Protein AF-A0A1I1CGH8-F1 (afdb_monomer_lite)

pLDDT: mean 84.09, std 14.71, range [38.91, 96.44]

Radius of gyration: 12.25 Å; chains: 1; bounding box: 30×21×41 Å

Sequence (57 aa):
MTTPASTLTQKQRLAIFEEGRTAAIEGSRLFSNPYLRDDGDQRLLCWVDGYRSVVSR

Foldseek 3Di:
DDDPPDDDDPVLLVVLLCQLLVCLVVVHDLVVRPCPPPPDVSSNVSSPNSNCVRVVD

Secondary structure (DSSP, 8-state):
--PPP-PPPHHHHHHHHHHHHHHHHTT--GGG-TTTT-S-HHHHHHHHHHHHHHHT-

Structure (mmCIF, N/CA/C/O backbone):
data_AF-A0A1I1CGH8-F1
#
_entry.id   AF-A0A1I1CGH8-F1
#
loop_
_atom_site.group_PDB
_atom_site.id
_atom_site.type_symbol
_atom_site.label_atom_id
_atom_site.label_alt_id
_atom_site.label_comp_id
_atom_site.label_asym_id
_atom_site.label_entity_id
_atom_site.label_seq_id
_atom_site.pdbx_PDB_ins_code
_atom_site.Cartn_x
_atom_site.Cartn_y
_atom_site.Cartn_z
_atom_site.occupancy
_atom_site.B_iso_or_equiv
_atom_site.auth_seq_id
_a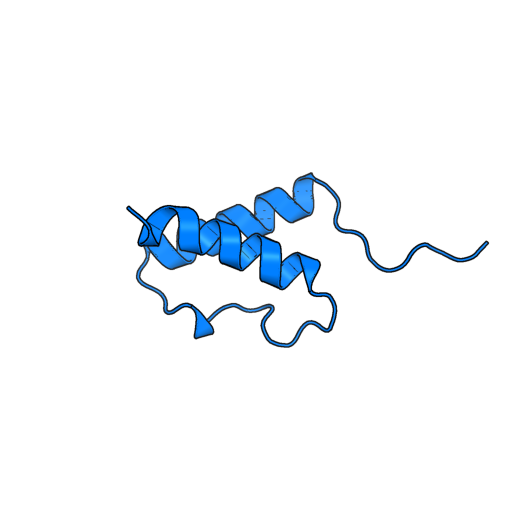tom_site.auth_comp_id
_atom_site.auth_asym_id
_atom_site.auth_atom_id
_atom_site.pdbx_PDB_model_num
ATOM 1 N N . MET A 1 1 ? -20.416 -1.161 27.498 1.00 38.91 1 MET A N 1
ATOM 2 C CA . MET A 1 1 ? -19.748 -0.352 26.459 1.00 38.91 1 MET A CA 1
ATOM 3 C C . MET A 1 1 ? -18.976 -1.311 25.574 1.00 38.91 1 MET A C 1
ATOM 5 O O . MET A 1 1 ? -17.936 -1.801 25.987 1.00 38.91 1 MET A O 1
ATOM 9 N N . THR A 1 2 ? -19.547 -1.689 24.436 1.00 42.88 2 THR A N 1
ATOM 10 C CA . THR A 1 2 ? -18.928 -2.605 23.472 1.00 42.88 2 THR A CA 1
ATOM 11 C C . THR A 1 2 ? -17.968 -1.782 22.621 1.00 42.88 2 THR A C 1
ATOM 13 O O . THR A 1 2 ? -18.403 -0.916 21.866 1.00 42.88 2 THR A O 1
ATOM 16 N N . THR A 1 3 ? -16.666 -1.971 22.806 1.00 47.28 3 THR A N 1
ATOM 17 C CA . THR A 1 3 ? -15.622 -1.338 21.992 1.00 47.28 3 THR A CA 1
ATOM 18 C C . THR A 1 3 ? -15.903 -1.660 20.518 1.00 47.28 3 THR A C 1
ATOM 20 O O . THR A 1 3 ? -16.010 -2.846 20.198 1.00 47.28 3 THR A O 1
ATOM 23 N N . PRO A 1 4 ? -16.083 -0.680 19.610 1.00 51.06 4 PRO A N 1
ATOM 24 C CA . PRO A 1 4 ? -16.281 -1.003 18.204 1.00 51.06 4 PRO A CA 1
ATOM 25 C C . PRO A 1 4 ? -15.016 -1.693 17.696 1.00 51.06 4 PRO A C 1
ATOM 27 O O . PRO A 1 4 ? -13.905 -1.201 17.897 1.00 51.06 4 PRO A O 1
ATOM 30 N N . ALA A 1 5 ? -15.197 -2.864 17.092 1.00 56.28 5 ALA A N 1
ATOM 31 C CA . ALA A 1 5 ? -14.131 -3.673 16.532 1.00 56.28 5 ALA A CA 1
ATOM 32 C C . ALA A 1 5 ? -13.178 -2.818 15.668 1.00 56.28 5 ALA A C 1
ATOM 34 O O . ALA A 1 5 ? -13.590 -2.185 14.696 1.00 56.28 5 ALA A O 1
ATOM 35 N N . SER A 1 6 ? -11.909 -2.779 16.079 1.00 64.94 6 SER A N 1
ATOM 36 C CA . SER A 1 6 ? -10.699 -2.631 15.259 1.00 64.94 6 SER A CA 1
ATOM 37 C C . SER A 1 6 ? -10.776 -1.728 14.016 1.00 64.94 6 SER A C 1
ATOM 39 O O . SER A 1 6 ? -10.361 -2.126 12.931 1.00 64.94 6 SER A O 1
ATOM 41 N N . THR A 1 7 ? -11.282 -0.500 14.139 1.00 78.31 7 THR A N 1
ATOM 42 C CA . THR A 1 7 ? -11.289 0.457 13.020 1.00 78.31 7 THR A CA 1
ATOM 43 C C . THR A 1 7 ? -9.962 1.215 12.962 1.00 78.31 7 THR A C 1
ATOM 45 O O . THR A 1 7 ? -9.570 1.856 13.937 1.00 78.31 7 THR A O 1
ATOM 48 N N . LEU A 1 8 ? -9.270 1.171 11.818 1.00 83.38 8 LEU A N 1
ATOM 49 C CA . LEU A 1 8 ? -8.023 1.918 11.624 1.00 83.38 8 LEU A CA 1
ATOM 50 C C . LEU A 1 8 ? -8.280 3.425 11.643 1.00 83.38 8 LEU A C 1
ATOM 52 O O . LEU A 1 8 ? -9.183 3.913 10.954 1.00 83.38 8 LEU A O 1
ATOM 56 N N . THR A 1 9 ? -7.425 4.167 12.345 1.00 90.19 9 THR A N 1
ATOM 57 C CA . THR A 1 9 ? -7.377 5.633 12.252 1.00 90.19 9 THR A CA 1
ATOM 58 C C . THR A 1 9 ? -6.934 6.077 10.857 1.00 90.19 9 THR A C 1
ATOM 60 O O . THR A 1 9 ? -6.240 5.345 10.150 1.00 90.19 9 THR A O 1
ATOM 63 N N . GLN A 1 10 ? -7.266 7.310 10.464 1.00 89.25 10 GLN A N 1
ATOM 64 C CA . GLN A 1 10 ? -6.841 7.868 9.174 1.00 89.25 10 GLN A CA 1
ATOM 65 C C . GLN A 1 10 ? -5.315 7.830 8.993 1.00 89.25 10 GLN A C 1
ATOM 67 O O . GLN A 1 10 ? -4.833 7.469 7.923 1.00 89.25 10 GLN A O 1
ATOM 72 N N . LYS A 1 11 ? -4.554 8.130 10.054 1.00 92.44 11 LYS A N 1
ATOM 73 C CA . LYS A 1 11 ? -3.087 8.074 10.030 1.00 92.44 11 LYS A CA 1
ATOM 74 C C . LYS A 1 11 ? -2.570 6.658 9.759 1.00 92.44 11 LYS A C 1
ATOM 76 O O . LYS A 1 11 ? -1.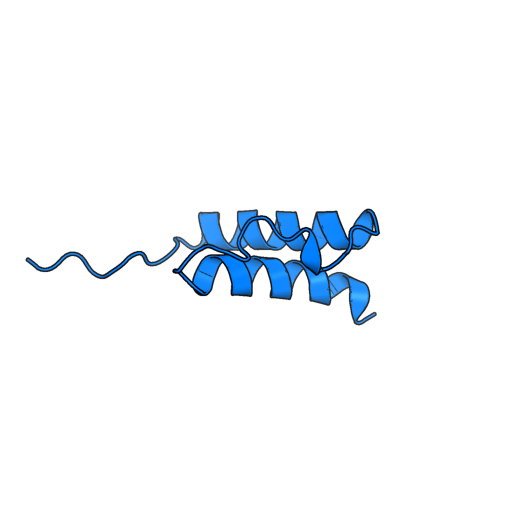652 6.493 8.966 1.00 92.44 11 LYS A O 1
ATOM 81 N N . GLN A 1 12 ? -3.170 5.641 10.381 1.00 91.62 12 GLN A N 1
ATOM 82 C CA . GLN A 1 12 ? -2.796 4.242 10.143 1.00 91.62 12 GLN A CA 1
ATOM 83 C C . GLN A 1 12 ? -3.137 3.798 8.720 1.00 91.62 12 GLN A C 1
ATOM 85 O O . GLN A 1 12 ? -2.330 3.127 8.090 1.00 91.62 12 GLN A O 1
ATOM 90 N N . ARG A 1 13 ? -4.299 4.204 8.193 1.00 92.25 13 ARG A N 1
ATOM 91 C CA . ARG A 1 13 ? -4.684 3.904 6.805 1.00 92.25 13 ARG A CA 1
ATOM 92 C C . ARG A 1 13 ? -3.697 4.497 5.80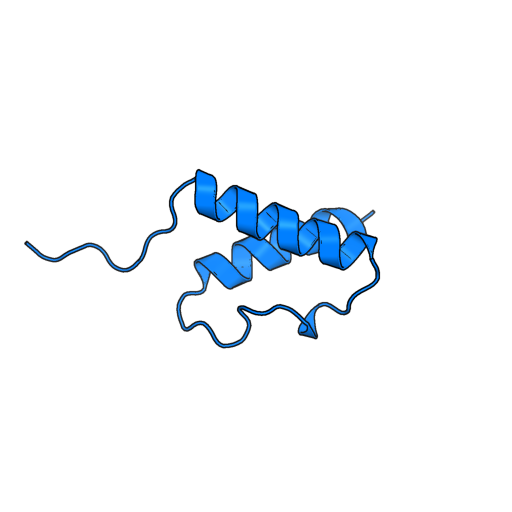2 1.00 92.25 13 ARG A C 1
ATOM 94 O O . ARG A 1 13 ? -3.290 3.797 4.885 1.00 92.25 13 ARG A O 1
ATOM 101 N N . LEU A 1 14 ? -3.296 5.756 5.999 1.00 94.12 14 LEU A N 1
ATOM 102 C CA . LEU A 1 14 ? -2.316 6.429 5.141 1.00 94.12 14 LEU A CA 1
ATOM 103 C C . LEU A 1 14 ? -0.946 5.748 5.186 1.00 94.12 14 LEU A C 1
ATOM 105 O O . LEU A 1 14 ? -0.380 5.493 4.131 1.00 94.12 14 LEU A O 1
ATOM 109 N N . ALA A 1 15 ? -0.453 5.394 6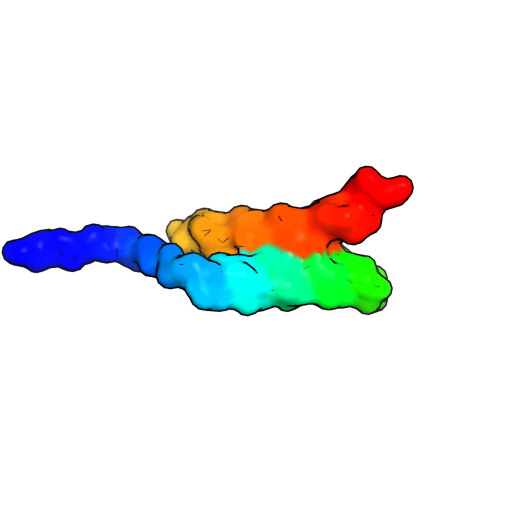.375 1.00 95.06 15 ALA A N 1
ATOM 110 C CA . ALA A 1 15 ? 0.822 4.687 6.505 1.00 95.06 15 ALA A CA 1
ATOM 111 C C . ALA A 1 15 ? 0.806 3.346 5.747 1.00 95.06 15 ALA A C 1
ATOM 113 O O . ALA A 1 15 ? 1.680 3.078 4.931 1.00 95.06 15 ALA A O 1
ATOM 114 N N . ILE A 1 16 ? -0.251 2.552 5.933 1.00 94.81 16 ILE A N 1
ATOM 115 C CA . ILE A 1 16 ? -0.408 1.250 5.272 1.00 94.81 16 ILE A CA 1
ATOM 116 C C . ILE A 1 16 ? -0.552 1.401 3.749 1.00 94.81 16 ILE A C 1
ATOM 118 O O . ILE A 1 16 ? -0.018 0.598 2.982 1.00 94.81 16 ILE A O 1
ATOM 122 N N . PHE A 1 17 ? -1.251 2.440 3.293 1.00 95.31 17 PHE A N 1
ATOM 123 C CA . PHE A 1 17 ? -1.339 2.775 1.874 1.00 95.31 17 PHE A CA 1
ATOM 124 C C . PHE A 1 17 ? 0.041 3.119 1.290 1.00 95.31 17 PHE A C 1
ATOM 126 O O . PHE A 1 17 ? 0.404 2.631 0.220 1.00 95.31 17 PHE A O 1
ATOM 133 N N . GLU A 1 18 ? 0.835 3.935 1.986 1.00 96.44 18 GLU A N 1
ATOM 134 C CA . GLU A 1 18 ? 2.189 4.288 1.548 1.00 96.44 18 GLU A CA 1
ATOM 135 C C . GLU A 1 18 ? 3.126 3.078 1.507 1.00 96.44 18 GLU A C 1
ATOM 137 O O . GLU A 1 18 ? 3.926 2.973 0.573 1.00 96.44 18 GLU A O 1
ATOM 142 N N . GLU A 1 19 ? 2.992 2.139 2.446 1.00 95.25 19 GLU A N 1
ATOM 143 C CA . GLU A 1 19 ? 3.717 0.865 2.420 1.00 95.25 19 GLU A CA 1
ATOM 144 C C . GLU A 1 19 ? 3.392 0.066 1.152 1.00 95.25 19 GLU A C 1
ATOM 146 O O . GLU A 1 19 ? 4.301 -0.364 0.439 1.00 95.25 19 GLU A O 1
ATOM 151 N N . GLY A 1 20 ? 2.106 -0.078 0.816 1.00 95.00 20 GLY A N 1
ATOM 152 C CA . GLY A 1 20 ? 1.685 -0.774 -0.401 1.00 95.00 20 GLY A CA 1
ATOM 153 C C . GLY A 1 20 ? 2.181 -0.097 -1.672 1.00 95.00 20 GLY A C 1
ATOM 154 O O . GLY A 1 20 ? 2.700 -0.756 -2.575 1.00 95.00 20 GLY A O 1
ATOM 155 N N . ARG A 1 21 ? 2.097 1.236 -1.720 1.00 95.38 21 ARG A N 1
ATOM 156 C CA . ARG A 1 21 ? 2.618 2.038 -2.833 1.00 95.38 21 ARG A CA 1
ATOM 157 C C . ARG A 1 21 ? 4.124 1.844 -3.011 1.00 95.38 21 ARG A C 1
ATOM 159 O O . ARG A 1 21 ? 4.587 1.666 -4.133 1.00 95.38 21 ARG A O 1
ATOM 166 N N . THR A 1 22 ? 4.877 1.865 -1.914 1.00 95.81 22 THR A N 1
ATOM 167 C CA . THR A 1 22 ? 6.335 1.680 -1.924 1.00 95.81 22 THR A CA 1
ATOM 168 C C . THR A 1 22 ? 6.699 0.284 -2.416 1.00 95.81 22 THR A C 1
ATOM 170 O O . THR A 1 22 ? 7.513 0.159 -3.324 1.00 95.81 22 THR A O 1
ATOM 173 N N . ALA A 1 23 ? 6.010 -0.750 -1.929 1.00 94.56 23 ALA A N 1
ATOM 174 C CA . ALA A 1 23 ? 6.223 -2.118 -2.389 1.00 94.56 23 ALA A CA 1
ATOM 175 C C . ALA A 1 23 ? 5.998 -2.274 -3.906 1.00 94.56 23 ALA A C 1
ATOM 177 O O . ALA A 1 23 ? 6.759 -2.978 -4.569 1.00 94.56 23 ALA A O 1
ATOM 178 N N . ALA A 1 24 ? 4.990 -1.602 -4.474 1.00 93.88 24 ALA A N 1
ATOM 179 C CA . ALA A 1 24 ? 4.772 -1.597 -5.921 1.00 93.88 24 ALA A CA 1
ATOM 180 C C . ALA A 1 24 ? 5.899 -0.891 -6.689 1.00 93.88 24 ALA A C 1
ATOM 182 O O . ALA A 1 24 ? 6.352 -1.406 -7.709 1.00 93.88 24 ALA A O 1
ATOM 183 N N . ILE A 1 25 ? 6.370 0.259 -6.194 1.00 93.75 25 ILE A N 1
ATOM 184 C CA . ILE A 1 25 ? 7.487 1.011 -6.794 1.00 93.75 25 ILE A CA 1
ATOM 185 C C . ILE A 1 25 ? 8.769 0.171 -6.807 1.00 93.75 25 ILE A C 1
ATOM 187 O O . ILE A 1 25 ? 9.502 0.181 -7.791 1.00 93.75 25 ILE A O 1
ATOM 191 N N . GLU A 1 26 ? 9.020 -0.590 -5.742 1.00 93.88 26 GLU A N 1
ATOM 192 C CA . GLU A 1 26 ? 10.181 -1.479 -5.626 1.00 93.88 26 GLU A CA 1
ATOM 193 C C . GLU A 1 26 ? 10.051 -2.772 -6.454 1.00 93.88 26 GLU A C 1
ATOM 195 O O . GLU A 1 26 ? 10.980 -3.577 -6.498 1.00 93.88 26 GLU A O 1
ATOM 200 N N . GLY A 1 27 ? 8.912 -2.999 -7.118 1.00 90.81 27 GLY A N 1
ATOM 201 C CA . GLY A 1 27 ? 8.667 -4.207 -7.909 1.00 90.81 27 GLY A CA 1
ATOM 202 C C . GLY A 1 27 ? 8.396 -5.458 -7.066 1.00 90.81 27 GLY A C 1
ATOM 203 O O . GLY A 1 27 ? 8.456 -6.579 -7.580 1.00 90.81 27 GLY A O 1
ATOM 204 N N . SER A 1 28 ? 8.074 -5.294 -5.778 1.00 92.12 28 SER A N 1
ATOM 205 C CA . SER A 1 28 ? 7.629 -6.404 -4.931 1.00 92.12 28 SER A CA 1
ATOM 206 C C . SER A 1 28 ? 6.321 -6.984 -5.463 1.00 92.12 28 SER A C 1
ATOM 208 O 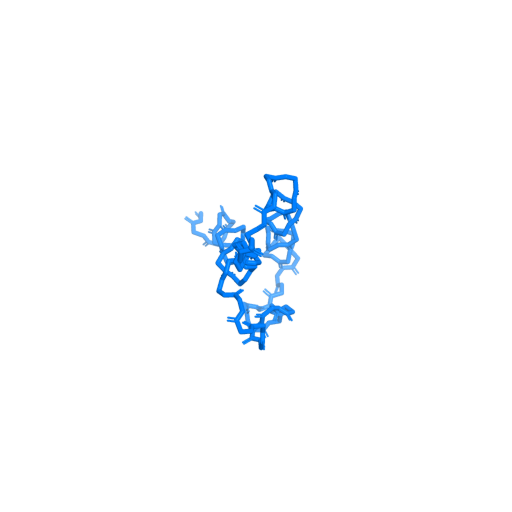O . SER A 1 28 ? 5.523 -6.286 -6.083 1.00 92.12 28 SER A O 1
ATOM 210 N N . ARG A 1 29 ? 6.065 -8.275 -5.234 1.00 88.06 29 ARG A N 1
ATOM 211 C CA . ARG A 1 29 ? 4.821 -8.929 -5.681 1.00 88.06 29 ARG A CA 1
ATOM 212 C C . ARG A 1 29 ? 3.665 -8.583 -4.744 1.00 88.06 29 ARG A C 1
ATOM 214 O O . ARG A 1 29 ? 3.858 -8.534 -3.543 1.00 88.06 29 ARG A O 1
ATOM 221 N N . LEU A 1 30 ? 2.437 -8.507 -5.257 1.00 84.25 30 LEU A N 1
ATOM 222 C CA . LEU A 1 30 ? 1.223 -8.312 -4.441 1.00 84.25 30 LEU A CA 1
ATOM 223 C C . LEU A 1 30 ? 1.108 -9.305 -3.261 1.00 84.25 30 LEU A C 1
ATOM 225 O O . LEU A 1 30 ? 0.629 -8.953 -2.188 1.00 84.25 30 LEU A O 1
ATOM 229 N N . PHE A 1 31 ? 1.589 -10.541 -3.440 1.00 84.81 31 PHE A N 1
ATOM 230 C CA . PHE A 1 31 ? 1.591 -11.580 -2.405 1.00 84.81 31 PHE A CA 1
ATOM 231 C C . PHE A 1 31 ? 2.651 -11.390 -1.304 1.00 84.81 31 PHE A C 1
ATOM 233 O O . PHE A 1 31 ? 2.672 -12.166 -0.355 1.00 84.81 31 PHE A O 1
ATOM 240 N N . SER A 1 32 ? 3.524 -10.381 -1.398 1.00 87.25 32 SER A N 1
ATOM 241 C CA . SER A 1 32 ? 4.413 -9.987 -0.297 1.00 87.25 32 SER A CA 1
ATOM 242 C C . SER A 1 32 ? 3.721 -9.076 0.720 1.00 87.25 32 SER A C 1
ATOM 244 O O . SER A 1 32 ? 4.375 -8.587 1.637 1.00 87.25 32 SER A O 1
ATOM 246 N N . ASN A 1 33 ? 2.422 -8.811 0.549 1.00 86.62 33 ASN A N 1
ATOM 247 C CA . ASN A 1 33 ? 1.646 -7.996 1.467 1.00 86.62 33 ASN A CA 1
ATOM 248 C C . ASN A 1 33 ? 1.660 -8.618 2.883 1.00 86.62 33 ASN A C 1
ATOM 250 O O . ASN A 1 33 ? 1.201 -9.752 3.062 1.00 86.62 33 ASN A O 1
ATOM 254 N N . PRO A 1 34 ? 2.154 -7.888 3.901 1.00 87.31 34 PRO A N 1
ATOM 255 C CA . PRO A 1 34 ? 2.297 -8.412 5.259 1.00 87.31 34 PRO A CA 1
ATOM 256 C C . PRO A 1 34 ? 0.950 -8.648 5.960 1.00 87.31 34 PRO A C 1
ATOM 258 O O . PRO A 1 34 ? 0.890 -9.382 6.944 1.00 87.31 34 PRO A O 1
ATOM 261 N N . TYR A 1 35 ? -0.136 -8.076 5.441 1.00 87.88 35 TYR A N 1
ATOM 262 C CA . TYR A 1 35 ? -1.480 -8.132 6.013 1.00 87.88 35 TYR A CA 1
ATOM 263 C C . TYR A 1 35 ? -2.366 -9.222 5.392 1.00 87.88 35 TYR A C 1
ATOM 265 O O . TYR A 1 35 ? -3.559 -9.263 5.669 1.00 87.88 35 TYR A O 1
ATOM 273 N N . LEU A 1 36 ? -1.819 -10.133 4.573 1.00 83.31 36 LEU A N 1
ATOM 274 C CA . LEU A 1 36 ? -2.596 -11.213 3.932 1.00 83.31 36 LEU A CA 1
ATOM 275 C C . LEU A 1 36 ? -3.291 -12.168 4.909 1.00 83.31 36 LEU A C 1
ATOM 277 O O . LEU A 1 36 ? -4.209 -12.878 4.512 1.00 83.31 36 LEU A O 1
ATOM 281 N N . ARG A 1 37 ? -2.807 -12.239 6.150 1.00 81.31 37 ARG A N 1
ATOM 282 C CA . ARG A 1 37 ? -3.336 -13.119 7.200 1.00 81.31 37 ARG A CA 1
ATOM 283 C C . ARG A 1 37 ? -4.019 -12.355 8.329 1.00 81.31 37 ARG A C 1
ATOM 285 O O . ARG A 1 37 ? -4.397 -12.974 9.315 1.00 81.31 37 ARG A O 1
ATOM 292 N N . ASP A 1 38 ? -4.113 -11.032 8.222 1.00 78.38 38 ASP A N 1
ATOM 293 C CA . ASP A 1 38 ? -4.833 -10.247 9.215 1.00 78.38 38 ASP A CA 1
ATOM 294 C C . ASP A 1 38 ? -6.332 -10.465 8.980 1.00 78.38 38 ASP A C 1
ATOM 296 O O . ASP A 1 38 ? -6.850 -10.101 7.929 1.00 78.38 38 ASP A O 1
ATOM 300 N N . ASP A 1 39 ? -7.041 -11.002 9.978 1.00 63.47 39 ASP A N 1
ATOM 301 C CA . ASP A 1 39 ? -8.507 -11.183 9.960 1.00 63.47 39 ASP A CA 1
ATOM 302 C C . ASP A 1 39 ? -9.277 -9.839 9.879 1.00 63.47 39 ASP A C 1
ATOM 304 O O . ASP A 1 39 ? -10.507 -9.793 9.848 1.00 63.47 39 ASP A O 1
ATOM 308 N N . GLY A 1 40 ? -8.550 -8.715 9.881 1.00 63.75 40 GLY A N 1
ATOM 309 C CA . GLY A 1 40 ? -9.058 -7.364 9.693 1.00 63.75 40 GLY A CA 1
ATOM 310 C C . GLY A 1 40 ? -8.787 -6.853 8.281 1.00 63.75 40 GLY A C 1
ATOM 311 O O . GLY A 1 40 ? -7.762 -6.210 8.037 1.00 63.75 40 GLY A O 1
ATOM 312 N N . ASP A 1 41 ? -9.766 -7.036 7.393 1.00 79.19 41 ASP A N 1
ATOM 313 C CA . ASP A 1 41 ? -9.712 -6.660 5.972 1.00 79.19 41 ASP A CA 1
ATOM 314 C C . ASP A 1 41 ? -9.256 -5.211 5.717 1.00 79.19 41 ASP A C 1
ATOM 316 O O . ASP A 1 41 ? -8.694 -4.911 4.667 1.00 79.19 41 ASP A O 1
ATOM 320 N N . GLN A 1 42 ? -9.438 -4.286 6.669 1.00 87.25 42 GLN A N 1
ATOM 321 C CA . GLN A 1 42 ? -9.080 -2.875 6.482 1.00 87.25 42 GLN A CA 1
ATOM 322 C C . GLN A 1 42 ? -7.587 -2.643 6.205 1.00 87.25 42 GLN A C 1
ATOM 324 O O . GLN A 1 42 ? -7.265 -1.771 5.398 1.00 87.25 42 GLN A O 1
ATOM 329 N N . ARG A 1 43 ? -6.668 -3.380 6.850 1.00 89.25 43 ARG A N 1
ATOM 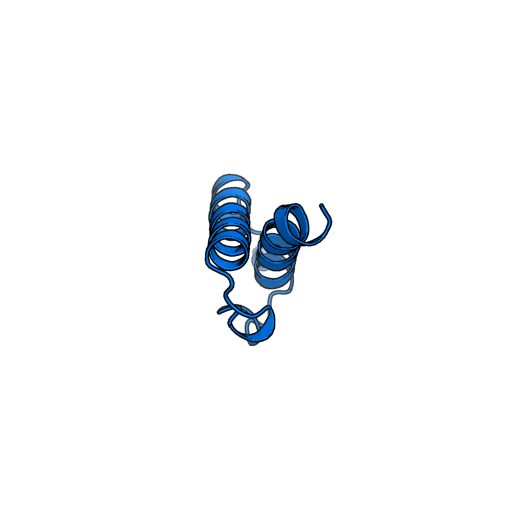330 C CA . ARG A 1 43 ? -5.222 -3.189 6.604 1.00 89.25 43 ARG A CA 1
ATOM 331 C C . ARG A 1 43 ? -4.833 -3.732 5.236 1.00 89.25 43 ARG A C 1
ATOM 333 O O . ARG A 1 43 ? -4.175 -3.041 4.461 1.00 89.25 43 ARG A O 1
ATOM 340 N N . LEU A 1 44 ? -5.316 -4.934 4.926 1.00 90.62 44 LEU A N 1
ATOM 341 C CA . LEU A 1 44 ? -5.127 -5.579 3.634 1.00 90.62 44 LEU A CA 1
ATOM 342 C C . LEU A 1 44 ? -5.636 -4.687 2.494 1.00 90.62 44 LEU A C 1
ATOM 344 O O . LEU A 1 44 ? -4.887 -4.414 1.557 1.00 90.62 44 LEU A O 1
ATOM 348 N N . LEU A 1 45 ? -6.863 -4.172 2.609 1.00 90.56 45 LEU A N 1
ATOM 349 C CA . LEU A 1 45 ? -7.472 -3.283 1.619 1.00 90.56 45 LEU A CA 1
ATOM 350 C C . LEU A 1 45 ? -6.676 -1.985 1.442 1.00 90.56 45 LEU A C 1
ATOM 352 O O . LEU A 1 45 ? -6.339 -1.644 0.311 1.00 90.56 45 LEU A O 1
ATOM 356 N N . CYS A 1 46 ? -6.300 -1.299 2.531 1.00 93.19 46 CYS A N 1
ATOM 357 C CA . CYS A 1 46 ? -5.501 -0.072 2.428 1.00 93.19 46 CYS A CA 1
ATOM 358 C C . CYS A 1 46 ? -4.156 -0.305 1.728 1.00 93.19 46 CYS A C 1
ATOM 360 O O . CYS A 1 46 ? -3.750 0.510 0.900 1.00 93.19 46 CYS A O 1
ATOM 362 N N . TRP A 1 47 ? -3.475 -1.414 2.026 1.00 94.38 47 TRP A N 1
ATOM 363 C CA . TRP A 1 47 ? -2.191 -1.728 1.401 1.00 94.38 47 TRP A CA 1
ATOM 364 C C . TRP A 1 47 ? -2.364 -2.036 -0.088 1.00 94.38 47 TRP A C 1
ATOM 366 O O . TRP A 1 47 ? -1.616 -1.533 -0.925 1.00 94.38 47 TRP A O 1
ATOM 376 N N . VAL A 1 48 ? -3.376 -2.837 -0.441 1.00 92.81 48 VAL A N 1
ATOM 377 C CA . VAL A 1 48 ? -3.666 -3.203 -1.837 1.00 92.81 48 VAL A CA 1
ATOM 378 C C . VAL A 1 48 ? -4.035 -1.977 -2.670 1.00 92.81 48 VAL A C 1
ATOM 380 O O . VAL A 1 48 ? -3.571 -1.870 -3.806 1.00 92.81 48 VAL A O 1
ATOM 383 N N . ASP A 1 49 ? -4.804 -1.038 -2.117 1.00 93.62 49 ASP A N 1
ATOM 384 C CA . ASP A 1 49 ? -5.113 0.233 -2.780 1.00 93.62 49 ASP A CA 1
ATOM 385 C C . ASP A 1 49 ? -3.839 1.040 -3.065 1.00 93.62 49 ASP A C 1
ATOM 387 O O . ASP A 1 49 ? -3.639 1.522 -4.185 1.00 93.62 49 ASP A O 1
ATOM 391 N N . GLY A 1 50 ? -2.935 1.117 -2.084 1.00 94.56 50 GLY A N 1
ATOM 392 C CA . GLY A 1 50 ? -1.618 1.735 -2.236 1.00 94.56 50 GLY A CA 1
ATOM 393 C C . GLY A 1 50 ? -0.810 1.116 -3.367 1.00 94.56 50 GLY A C 1
ATOM 394 O O . GLY A 1 50 ? -0.343 1.816 -4.267 1.00 94.56 50 GLY A O 1
ATOM 395 N N . TYR A 1 51 ? -0.706 -0.210 -3.363 1.00 95.00 51 TYR A N 1
ATOM 396 C CA . TYR A 1 51 ? 0.036 -0.971 -4.363 1.00 95.00 51 TYR A CA 1
ATOM 397 C C . TYR A 1 51 ? -0.529 -0.774 -5.779 1.00 95.00 51 TYR A C 1
ATOM 399 O O . TYR A 1 51 ? 0.201 -0.476 -6.728 1.00 95.00 51 TYR A O 1
ATOM 407 N N . ARG A 1 52 ? -1.855 -0.870 -5.935 1.00 93.56 52 ARG A N 1
ATOM 408 C CA . ARG A 1 52 ? -2.537 -0.707 -7.231 1.00 93.56 52 ARG A CA 1
ATOM 409 C C . ARG A 1 52 ? -2.434 0.702 -7.801 1.00 93.56 52 ARG A C 1
ATOM 411 O O . ARG A 1 52 ? -2.469 0.847 -9.019 1.00 93.56 52 ARG A O 1
ATOM 418 N N . SER A 1 53 ? -2.263 1.725 -6.962 1.00 93.81 53 SER A N 1
ATOM 419 C CA . SER A 1 53 ? -2.102 3.110 -7.431 1.00 93.81 53 SER A CA 1
ATOM 420 C C . SER A 1 53 ? -0.894 3.318 -8.362 1.00 93.81 53 SER A C 1
ATOM 422 O O . SER A 1 53 ? -0.869 4.283 -9.129 1.00 93.81 53 SER A O 1
ATOM 424 N N . VAL A 1 54 ? 0.089 2.411 -8.307 1.00 90.94 54 VAL A N 1
ATOM 425 C CA . VAL A 1 54 ? 1.313 2.430 -9.124 1.00 90.94 54 VAL A CA 1
ATOM 426 C C . VAL A 1 54 ? 1.216 1.449 -10.287 1.00 90.94 54 VAL A C 1
ATOM 428 O O . VAL A 1 54 ? 1.550 1.815 -11.406 1.00 90.94 54 VAL A O 1
ATOM 431 N N . VAL A 1 55 ? 0.746 0.222 -10.036 1.00 80.38 55 VAL A N 1
ATOM 432 C CA . VAL A 1 55 ? 0.703 -0.849 -11.052 1.00 80.38 55 VAL A CA 1
ATOM 433 C C . VAL A 1 55 ? -0.378 -0.623 -12.115 1.00 80.38 55 VAL A C 1
ATOM 435 O O . VAL A 1 55 ? -0.245 -1.113 -13.229 1.00 80.38 55 VAL A O 1
ATOM 438 N N . SER A 1 56 ? -1.440 0.126 -11.804 1.00 69.94 56 SER A N 1
ATOM 439 C CA . SER A 1 56 ? -2.505 0.458 -12.765 1.00 69.94 56 SER A CA 1
ATOM 440 C C . SER A 1 56 ? -2.208 1.698 -13.632 1.00 69.94 56 SER A C 1
ATOM 442 O O . SER A 1 56 ? -3.147 2.290 -14.167 1.00 69.94 56 SER A O 1
ATOM 444 N N . ARG A 1 57 ? -0.946 2.129 -13.745 1.00 52.78 57 ARG A N 1
ATOM 445 C CA . ARG A 1 57 ? -0.501 3.205 -14.649 1.00 52.78 57 ARG A CA 1
ATOM 446 C C . ARG A 1 57 ? 0.259 2.637 -15.836 1.00 52.78 57 ARG A C 1
ATOM 448 O O . ARG A 1 57 ? 0.095 3.220 -16.928 1.00 52.78 57 ARG A O 1
#